Protein AF-A0A3Q0R8D0-F1 (afdb_monomer_lite)

Secondary structure (DSSP, 8-state):
----PPPPPPPPP-PPPGGGG-HHHHHHHHHHHHHHSGGG---HHHHHHHTT-SSTHHHHHHHHHHHHHHHTT-----

Sequence (78 aa):
ASLWLPEPPPPKPQTPSRHEKSLGLLTTKFVTLLQEAKDGVLDLKAAADTLAVRQKRRIYDITNVLEGVWVQGATPGR

Organism: Amphilophus citrinellus (NCBI:txid61819)

Radius of gyration: 21.7 Å; chains: 1; bounding box: 74×21×51 Å

Foldseek 3Di:
DDPDDDDDDPDDPPDPPVVLVDLVVLLVQLVVQLVVDPPSDDDLVVSCVVSVPPDPVSSVVSVCVVVVVVVVPDPPDD

pLDDT: mean 72.09, std 11.38, range [45.16, 87.75]

Structure (mmCIF, N/CA/C/O backbone):
data_AF-A0A3Q0R8D0-F1
#
_entry.id   AF-A0A3Q0R8D0-F1
#
loop_
_atom_site.group_PDB
_atom_site.id
_atom_site.type_symbol
_atom_site.label_atom_id
_atom_site.label_alt_id
_atom_site.label_comp_id
_atom_site.label_asym_id
_atom_site.label_entity_id
_atom_site.label_seq_id
_atom_site.pdbx_PDB_ins_code
_atom_site.Cartn_x
_atom_site.Cartn_y
_atom_site.Cartn_z
_atom_site.occupancy
_atom_site.B_iso_or_equiv
_atom_site.auth_seq_id
_atom_site.auth_comp_id
_atom_site.auth_asym_id
_atom_site.auth_atom_id
_atom_site.pdbx_PDB_model_num
ATOM 1 N N . ALA A 1 1 ? 58.143 8.987 -19.775 1.00 49.53 1 ALA A N 1
ATOM 2 C CA . ALA A 1 1 ? 57.610 8.564 -18.465 1.00 49.53 1 ALA A CA 1
ATOM 3 C C . ALA A 1 1 ? 56.084 8.628 -18.505 1.00 49.53 1 ALA A C 1
ATOM 5 O O . ALA A 1 1 ? 55.505 9.675 -18.261 1.00 49.53 1 ALA A O 1
ATOM 6 N N . SER A 1 2 ? 55.427 7.548 -18.919 1.00 56.31 2 SER A N 1
ATOM 7 C CA . SER A 1 2 ? 53.963 7.391 -18.833 1.00 56.31 2 SER A CA 1
ATOM 8 C C . SER A 1 2 ? 53.655 5.899 -18.779 1.00 56.31 2 SER A C 1
ATOM 10 O O . SER A 1 2 ? 52.935 5.356 -19.607 1.00 56.31 2 SER A O 1
ATOM 12 N N . LEU A 1 3 ? 54.319 5.213 -17.845 1.00 66.38 3 LEU A N 1
ATOM 13 C CA . LEU A 1 3 ? 53.998 3.832 -17.528 1.00 66.38 3 LEU A CA 1
ATOM 14 C C . LEU A 1 3 ? 52.862 3.837 -16.499 1.00 66.38 3 LEU A C 1
ATOM 16 O O . LEU A 1 3 ? 53.047 4.309 -15.383 1.00 66.38 3 LEU A O 1
ATOM 20 N N . TRP A 1 4 ? 51.736 3.250 -16.902 1.00 70.00 4 TRP A N 1
ATOM 21 C CA . TRP A 1 4 ? 50.806 2.526 -16.034 1.00 70.00 4 TRP A CA 1
ATOM 22 C C . TRP A 1 4 ? 50.017 3.338 -14.990 1.00 70.00 4 TRP A C 1
ATOM 24 O O . TRP A 1 4 ? 50.208 3.177 -13.786 1.00 70.00 4 TRP A O 1
ATOM 34 N N . LEU A 1 5 ? 49.041 4.139 -15.436 1.00 76.56 5 LEU A N 1
ATOM 35 C CA . LEU A 1 5 ? 47.883 4.424 -14.579 1.00 76.56 5 LEU A CA 1
ATOM 36 C C . LEU A 1 5 ? 46.875 3.267 -14.713 1.00 76.56 5 LEU A C 1
ATOM 38 O O . LEU A 1 5 ? 46.536 2.915 -15.843 1.00 76.56 5 LEU A O 1
ATOM 42 N N . PRO A 1 6 ? 46.391 2.664 -13.611 1.00 76.69 6 PRO A N 1
ATOM 43 C CA . PRO A 1 6 ? 45.308 1.691 -13.686 1.00 76.69 6 PRO A CA 1
ATOM 44 C C . PRO A 1 6 ? 44.022 2.387 -14.152 1.00 76.69 6 PRO A C 1
ATOM 46 O O . PRO A 1 6 ? 43.668 3.450 -13.640 1.00 76.69 6 PRO A O 1
ATOM 49 N N . GLU A 1 7 ? 43.333 1.788 -15.124 1.00 76.94 7 GLU A N 1
ATOM 50 C CA . GLU A 1 7 ? 42.038 2.284 -15.596 1.00 76.94 7 GLU A CA 1
ATOM 51 C C . GLU A 1 7 ? 41.020 2.328 -14.441 1.00 76.94 7 GLU A C 1
ATOM 53 O O . GLU A 1 7 ? 41.018 1.433 -13.584 1.00 76.94 7 GLU A O 1
ATOM 58 N N . PRO A 1 8 ? 40.157 3.361 -14.379 1.00 79.56 8 PRO A N 1
ATOM 59 C CA . PRO A 1 8 ? 39.159 3.464 -13.327 1.00 79.56 8 PRO A CA 1
ATOM 60 C C . PRO A 1 8 ? 38.189 2.274 -13.390 1.00 79.56 8 PRO A C 1
ATOM 62 O O . PRO A 1 8 ? 37.844 1.806 -14.478 1.00 79.56 8 PRO A O 1
ATOM 65 N N . PRO A 1 9 ? 37.722 1.774 -12.233 1.00 79.69 9 PRO A N 1
ATOM 66 C CA . PRO A 1 9 ? 36.815 0.639 -12.201 1.00 79.69 9 PRO A CA 1
ATOM 67 C C . PRO A 1 9 ? 35.516 0.966 -12.956 1.00 79.69 9 PRO A C 1
ATOM 69 O O . PRO A 1 9 ? 35.030 2.100 -12.875 1.00 79.69 9 PRO A O 1
ATOM 72 N N . PRO A 1 10 ? 34.919 -0.018 -13.654 1.00 80.75 10 PRO A N 1
ATOM 73 C CA . PRO A 1 10 ? 33.680 0.194 -14.386 1.00 80.75 10 PRO A CA 1
ATOM 74 C C . PRO A 1 10 ? 32.561 0.664 -13.442 1.00 80.75 10 PRO A C 1
ATOM 76 O O . PRO A 1 10 ? 32.528 0.263 -12.269 1.00 80.75 10 PRO A O 1
ATOM 79 N N . PRO A 1 11 ? 31.623 1.499 -13.928 1.00 73.19 11 PRO A N 1
ATOM 80 C CA . PRO A 1 11 ? 30.488 1.934 -13.130 1.00 73.19 11 PRO A CA 1
ATOM 81 C C . PRO A 1 11 ? 29.708 0.705 -12.660 1.00 73.19 11 PRO A C 1
ATOM 83 O O . PRO A 1 11 ? 29.297 -0.148 -13.447 1.00 73.19 11 PRO A O 1
ATOM 86 N N . LYS A 1 12 ? 29.543 0.604 -11.342 1.00 72.44 12 LYS A N 1
ATOM 87 C CA . LYS A 1 12 ? 28.844 -0.508 -10.696 1.00 72.44 12 LYS A CA 1
ATOM 88 C C . LYS A 1 12 ? 27.409 -0.528 -11.233 1.00 72.44 12 LYS A C 1
ATOM 90 O O . LYS A 1 12 ? 26.796 0.544 -11.270 1.00 72.44 12 LYS A O 1
ATOM 95 N N . PRO A 1 13 ? 26.851 -1.687 -11.626 1.00 65.06 13 PRO A N 1
ATOM 96 C CA . PRO A 1 13 ? 25.455 -1.750 -12.023 1.00 65.06 13 PRO A CA 1
ATOM 97 C C . PRO A 1 13 ? 24.620 -1.193 -10.872 1.00 65.06 13 PRO A C 1
ATOM 99 O O . PRO A 1 13 ? 24.717 -1.667 -9.739 1.00 65.06 13 PRO A O 1
ATOM 102 N N . GLN A 1 14 ? 23.853 -0.141 -11.158 1.00 60.53 14 GLN A N 1
ATOM 103 C CA . GLN A 1 14 ? 22.891 0.420 -10.222 1.00 60.53 14 GLN A CA 1
ATOM 104 C C . GLN A 1 14 ? 21.835 -0.656 -9.994 1.00 60.53 14 GLN A C 1
ATOM 106 O O . GLN A 1 14 ? 20.874 -0.786 -10.749 1.00 60.53 14 GLN A O 1
ATOM 111 N N . THR A 1 15 ? 22.056 -1.508 -8.996 1.00 61.28 15 THR A N 1
ATOM 112 C CA . THR A 1 15 ? 21.033 -2.436 -8.534 1.00 61.28 15 THR A CA 1
ATOM 113 C C . THR A 1 15 ? 19.823 -1.589 -8.158 1.00 61.28 15 THR A C 1
ATOM 115 O O . THR A 1 15 ? 20.026 -0.632 -7.400 1.00 61.28 15 THR A O 1
ATOM 118 N N . PRO A 1 16 ? 18.608 -1.895 -8.655 1.00 57.41 16 PRO A N 1
ATOM 119 C CA . PRO A 1 16 ? 17.414 -1.142 -8.290 1.00 57.41 16 PRO A CA 1
ATOM 120 C C . PRO A 1 16 ? 17.384 -1.042 -6.772 1.00 57.41 16 PRO A C 1
ATOM 122 O O . PRO A 1 16 ? 17.510 -2.058 -6.073 1.00 57.41 16 PRO A O 1
ATOM 125 N N . SER A 1 17 ? 17.381 0.199 -6.289 1.00 60.56 17 SER A N 1
ATOM 126 C CA . SER A 1 17 ? 17.666 0.507 -4.897 1.00 60.56 17 SER A CA 1
ATOM 127 C C . SER A 1 17 ? 16.728 -0.311 -4.023 1.00 60.56 17 SER A C 1
ATOM 129 O O . SER A 1 17 ? 15.518 -0.335 -4.243 1.00 60.56 17 SER A O 1
ATOM 131 N N . ARG A 1 18 ? 17.272 -0.992 -3.010 1.00 60.06 18 ARG A N 1
ATOM 132 C CA . ARG A 1 18 ? 16.499 -1.793 -2.044 1.00 60.06 18 ARG A CA 1
ATOM 133 C C . ARG A 1 18 ? 15.286 -1.026 -1.485 1.00 60.06 18 ARG A C 1
ATOM 135 O O . ARG A 1 18 ? 14.295 -1.651 -1.115 1.00 60.06 18 ARG A O 1
ATOM 142 N N . HIS A 1 19 ? 15.353 0.307 -1.470 1.00 60.94 19 HIS A N 1
ATOM 143 C CA . HIS A 1 19 ? 14.255 1.208 -1.120 1.00 60.94 19 HIS A CA 1
ATOM 144 C C . HIS A 1 19 ? 13.001 1.048 -1.988 1.00 60.94 19 HIS A C 1
ATOM 146 O O . HIS A 1 19 ? 11.899 1.053 -1.440 1.00 60.94 19 HIS A O 1
ATOM 152 N N . GLU A 1 20 ? 13.138 0.838 -3.298 1.00 63.88 20 GLU A N 1
ATOM 153 C CA . GLU A 1 20 ? 12.004 0.718 -4.231 1.00 63.88 20 GLU A CA 1
ATOM 154 C C . GLU A 1 20 ? 11.161 -0.539 -3.973 1.00 63.88 20 GLU A C 1
ATOM 156 O O . GLU A 1 20 ? 9.992 -0.602 -4.345 1.00 63.88 20 GLU A O 1
ATOM 161 N N . LYS A 1 21 ? 11.747 -1.536 -3.296 1.00 66.69 21 LYS A N 1
ATOM 162 C CA . LYS A 1 21 ? 11.092 -2.791 -2.890 1.00 66.69 21 LYS A CA 1
ATOM 163 C C . LYS A 1 21 ? 10.869 -2.877 -1.379 1.00 66.69 21 LYS A C 1
ATOM 165 O O . LYS A 1 21 ? 10.572 -3.955 -0.863 1.00 66.69 21 LYS A O 1
ATOM 170 N N . SER A 1 22 ? 11.078 -1.779 -0.655 1.00 79.94 22 SER A N 1
ATOM 171 C CA . SER A 1 22 ? 10.935 -1.771 0.798 1.00 79.94 22 SER A CA 1
ATOM 172 C C . SER A 1 22 ? 9.476 -1.966 1.207 1.00 79.94 22 SER A C 1
ATOM 174 O O . SER A 1 22 ? 8.558 -1.469 0.556 1.00 79.94 22 SER A O 1
ATOM 176 N 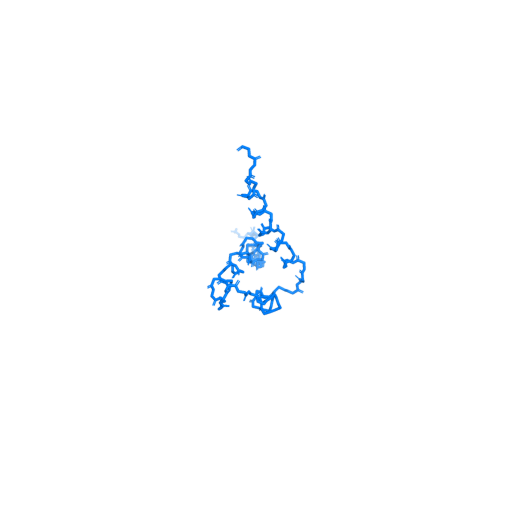N . LEU A 1 23 ? 9.269 -2.677 2.319 1.00 78.12 23 LEU A N 1
ATOM 177 C CA . LEU A 1 23 ? 7.938 -2.865 2.895 1.00 78.12 23 LEU A CA 1
ATOM 178 C C . LEU A 1 23 ? 7.280 -1.526 3.226 1.00 78.12 23 LEU A C 1
ATOM 180 O O . LEU A 1 23 ? 6.120 -1.353 2.900 1.00 78.12 23 LEU A O 1
ATOM 184 N N . GLY A 1 24 ? 8.030 -0.561 3.770 1.00 8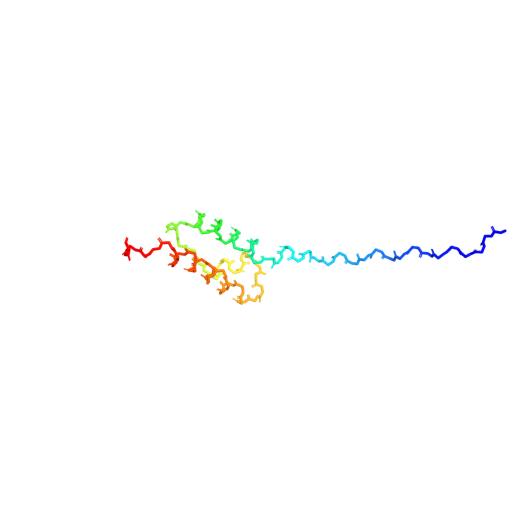1.06 24 GLY A N 1
ATOM 185 C CA . GLY A 1 24 ? 7.500 0.770 4.080 1.00 81.06 24 GLY A CA 1
ATOM 186 C C . GLY A 1 24 ? 6.899 1.472 2.862 1.00 81.06 24 GLY A C 1
ATOM 187 O O . GLY A 1 24 ? 5.773 1.947 2.934 1.00 81.06 24 GLY A O 1
ATOM 188 N N . LEU A 1 25 ? 7.593 1.461 1.716 1.00 83.19 25 LEU A N 1
ATOM 189 C CA . LEU A 1 25 ? 7.073 2.063 0.485 1.00 83.19 25 LEU A CA 1
ATOM 190 C C . LEU A 1 25 ? 5.823 1.336 -0.034 1.00 83.19 25 LEU A C 1
ATOM 192 O O . LEU A 1 25 ? 4.881 1.981 -0.495 1.00 83.19 25 LEU A O 1
ATOM 196 N N . LEU A 1 26 ? 5.811 0.001 0.040 1.00 83.94 26 LEU A N 1
ATOM 197 C CA . LEU A 1 26 ? 4.650 -0.803 -0.346 1.00 83.94 26 LEU A CA 1
ATOM 198 C C . LEU A 1 26 ? 3.454 -0.532 0.576 1.00 83.94 26 LEU A C 1
ATOM 200 O O . LEU A 1 26 ? 2.345 -0.366 0.076 1.00 83.94 26 LEU A O 1
ATOM 204 N N . THR A 1 27 ? 3.679 -0.417 1.886 1.00 84.19 27 THR A N 1
ATOM 205 C CA . THR A 1 27 ? 2.651 -0.064 2.871 1.00 84.19 27 THR A CA 1
ATOM 206 C C . THR A 1 27 ? 2.095 1.333 2.613 1.00 84.19 27 THR A C 1
ATOM 208 O O . THR A 1 27 ? 0.880 1.491 2.596 1.00 84.19 27 THR A O 1
ATOM 211 N N . THR A 1 28 ? 2.939 2.336 2.340 1.00 85.00 28 THR A N 1
ATOM 212 C CA . THR A 1 28 ? 2.470 3.695 2.019 1.00 85.00 28 THR A CA 1
ATOM 213 C C . THR A 1 28 ? 1.563 3.693 0.794 1.00 85.00 28 THR A C 1
ATOM 215 O O . THR A 1 28 ? 0.456 4.219 0.853 1.00 85.00 28 THR A O 1
ATOM 218 N N . LYS A 1 29 ? 1.988 3.044 -0.297 1.00 85.50 29 LYS A N 1
ATOM 219 C CA . LYS A 1 29 ? 1.167 2.931 -1.509 1.00 85.50 29 LYS A CA 1
ATOM 220 C C . LYS A 1 29 ? -0.131 2.153 -1.259 1.00 85.50 29 LYS A C 1
ATOM 222 O O . LYS A 1 29 ? -1.168 2.528 -1.788 1.00 85.50 29 LYS A O 1
ATOM 227 N N . PHE A 1 30 ? -0.089 1.097 -0.445 1.00 84.62 30 PHE A N 1
ATOM 228 C CA . PHE A 1 30 ? -1.277 0.324 -0.069 1.00 84.62 30 PHE A CA 1
ATOM 229 C C . PHE A 1 30 ? -2.293 1.177 0.706 1.00 84.62 30 PHE A C 1
ATOM 231 O O . PHE A 1 30 ? -3.483 1.123 0.416 1.00 84.62 30 PHE A O 1
ATOM 238 N N . VAL A 1 31 ? -1.830 2.000 1.652 1.00 84.81 31 VAL A N 1
ATOM 239 C CA . VAL A 1 31 ? -2.691 2.926 2.406 1.00 84.81 31 VAL A CA 1
ATOM 240 C C . VAL A 1 31 ? -3.299 3.988 1.491 1.00 84.81 31 VAL A C 1
ATOM 242 O O . VAL A 1 31 ? -4.482 4.280 1.627 1.00 84.81 31 VAL A O 1
ATOM 245 N N . THR A 1 32 ? -2.542 4.523 0.530 1.00 87.75 32 THR A N 1
ATOM 246 C CA . THR A 1 32 ? -3.089 5.450 -0.475 1.00 87.75 32 THR A CA 1
ATOM 247 C C . THR A 1 32 ? -4.210 4.798 -1.285 1.00 87.75 32 THR A C 1
ATOM 249 O O . THR A 1 32 ? -5.287 5.374 -1.394 1.00 87.75 32 THR A O 1
ATOM 252 N N . LEU A 1 33 ? -4.015 3.562 -1.760 1.00 86.75 33 LEU A N 1
ATOM 253 C CA . LEU A 1 33 ? -5.065 2.826 -2.474 1.00 86.75 33 LEU A CA 1
ATOM 254 C C . LEU A 1 33 ? -6.303 2.585 -1.600 1.00 86.75 33 LEU A C 1
ATOM 256 O O . LEU A 1 33 ? -7.423 2.664 -2.092 1.00 86.75 33 LEU A O 1
ATOM 260 N N . LEU A 1 34 ? -6.116 2.312 -0.305 1.00 84.88 34 LEU A N 1
ATOM 261 C CA . LEU A 1 34 ? -7.220 2.141 0.642 1.00 84.88 34 LEU A CA 1
ATOM 262 C C . LEU A 1 34 ? -7.999 3.446 0.864 1.00 84.88 34 LEU A C 1
ATOM 264 O O . LEU A 1 34 ? -9.218 3.408 0.984 1.00 84.88 34 LEU A O 1
ATOM 268 N N . GLN A 1 35 ? -7.310 4.588 0.907 1.00 85.25 35 GLN A N 1
ATOM 269 C CA . GLN A 1 35 ? -7.937 5.909 1.034 1.00 85.25 35 GLN A CA 1
ATOM 270 C C . GLN A 1 35 ? -8.709 6.311 -0.228 1.00 85.25 35 GLN A C 1
ATOM 272 O O . GLN A 1 35 ? -9.735 6.979 -0.133 1.00 85.25 35 GLN A O 1
ATOM 277 N N . GLU A 1 36 ? -8.223 5.909 -1.402 1.00 85.94 36 GLU A N 1
ATOM 278 C CA . GLU A 1 36 ? -8.881 6.148 -2.691 1.00 85.94 36 GLU A CA 1
ATOM 279 C C . GLU A 1 36 ? -10.032 5.164 -2.962 1.00 85.94 36 GLU A C 1
ATOM 281 O O . GLU A 1 36 ? -10.906 5.438 -3.790 1.00 85.94 36 GLU A O 1
ATOM 286 N N . ALA A 1 37 ? -10.056 4.022 -2.269 1.00 85.44 37 ALA A N 1
ATOM 287 C CA . ALA A 1 37 ? -11.092 3.016 -2.426 1.00 85.44 37 ALA A CA 1
ATOM 288 C C . ALA A 1 37 ? -12.445 3.525 -1.912 1.00 85.44 37 ALA A C 1
ATOM 290 O O . ALA A 1 37 ? -12.599 3.966 -0.769 1.00 85.44 37 ALA A O 1
ATOM 291 N N . LYS A 1 38 ? -13.463 3.415 -2.769 1.00 76.62 38 LYS A N 1
ATOM 292 C CA . LYS A 1 38 ? -14.845 3.737 -2.412 1.00 76.62 38 LYS A CA 1
ATOM 293 C C . LYS A 1 38 ? -15.296 2.813 -1.276 1.00 76.62 38 LYS A C 1
ATOM 295 O O . LYS A 1 38 ? -15.038 1.615 -1.317 1.00 76.62 38 LYS A O 1
ATOM 300 N N . ASP A 1 39 ? -15.917 3.397 -0.255 1.00 79.50 39 ASP A N 1
ATOM 301 C CA . ASP A 1 39 ? -16.392 2.711 0.957 1.00 79.50 39 ASP A CA 1
ATOM 302 C C . ASP A 1 39 ? -15.285 2.171 1.886 1.00 79.50 39 ASP A C 1
ATOM 304 O O . ASP A 1 39 ? -15.573 1.447 2.838 1.00 79.50 39 ASP A O 1
ATOM 308 N N . GLY A 1 40 ? -14.017 2.542 1.653 1.00 76.25 40 GLY A N 1
ATOM 309 C CA . GLY A 1 40 ? -12.892 2.126 2.500 1.00 76.25 40 GLY A CA 1
ATOM 310 C C . GLY A 1 40 ? -12.576 0.630 2.416 1.00 76.25 40 GLY A C 1
ATOM 311 O O . GLY A 1 40 ? -11.918 0.087 3.303 1.00 76.25 40 GLY A O 1
ATOM 312 N N . VAL A 1 41 ? -13.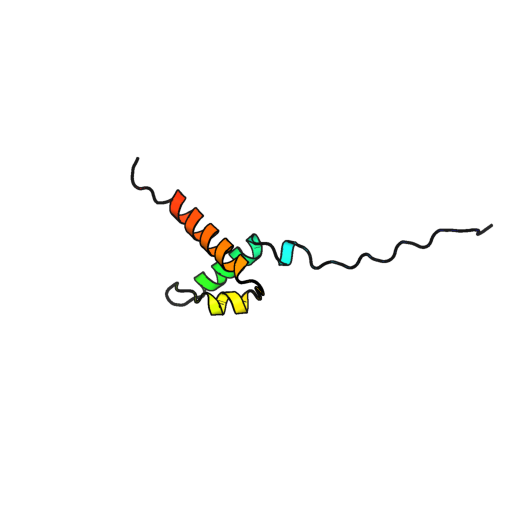044 -0.045 1.362 1.00 81.19 41 VAL A N 1
ATOM 313 C CA . VAL A 1 41 ? -12.796 -1.468 1.112 1.00 81.19 41 VAL A CA 1
ATOM 314 C C . VAL A 1 41 ? -11.828 -1.607 -0.057 1.00 81.19 41 VAL A C 1
ATOM 316 O O . VAL A 1 41 ? -12.168 -1.306 -1.198 1.00 81.19 41 VAL A O 1
ATOM 319 N N . LEU A 1 42 ? -10.618 -2.093 0.218 1.00 83.50 42 LEU A N 1
ATOM 320 C CA . LEU A 1 42 ? -9.598 -2.324 -0.802 1.00 83.50 42 LEU A CA 1
ATOM 321 C C . LEU A 1 42 ? -9.537 -3.803 -1.202 1.00 83.50 42 LEU A C 1
ATOM 323 O O . LEU A 1 42 ? -9.315 -4.676 -0.362 1.00 83.50 42 LEU A O 1
ATOM 327 N N . ASP A 1 43 ? -9.665 -4.082 -2.500 1.00 83.44 43 ASP A N 1
ATOM 328 C CA . ASP A 1 43 ? -9.453 -5.423 -3.044 1.00 83.44 43 ASP A CA 1
ATOM 329 C C . ASP A 1 43 ? -7.955 -5.778 -3.033 1.00 83.44 43 ASP A C 1
ATOM 331 O O . ASP A 1 43 ? -7.121 -5.134 -3.678 1.00 83.44 43 ASP A O 1
ATOM 335 N N . LEU A 1 44 ? -7.606 -6.834 -2.294 1.00 80.69 44 LEU A N 1
ATOM 336 C CA . LEU A 1 44 ? -6.219 -7.272 -2.111 1.00 80.69 44 LEU A CA 1
ATOM 337 C C . LEU A 1 44 ? -5.559 -7.751 -3.406 1.00 80.69 44 LEU A C 1
ATOM 339 O O . LEU A 1 44 ? -4.339 -7.650 -3.546 1.00 80.69 44 LEU A O 1
ATOM 343 N N . LYS A 1 45 ? -6.337 -8.290 -4.347 1.00 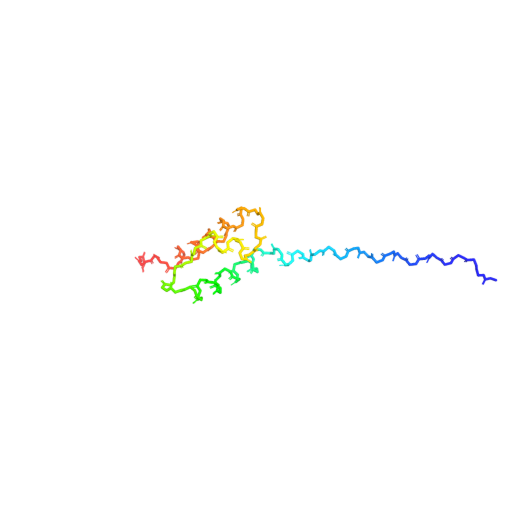78.06 45 LYS A N 1
ATOM 344 C CA . LYS A 1 45 ? -5.834 -8.761 -5.637 1.00 78.06 45 LYS A CA 1
ATOM 345 C C . LYS A 1 45 ? -5.502 -7.567 -6.531 1.00 78.06 45 LYS A C 1
ATOM 347 O O . LYS A 1 45 ? -4.390 -7.504 -7.047 1.00 78.06 45 LYS A O 1
ATOM 352 N N . ALA A 1 46 ? -6.397 -6.583 -6.610 1.00 81.00 46 ALA A N 1
ATOM 353 C CA . ALA A 1 46 ? -6.165 -5.336 -7.337 1.00 81.00 46 ALA A CA 1
ATOM 354 C C . ALA A 1 46 ? -4.982 -4.541 -6.753 1.00 81.00 46 ALA A C 1
ATOM 356 O O . ALA A 1 46 ? -4.137 -4.032 -7.496 1.00 81.00 46 ALA A O 1
ATOM 357 N N . ALA A 1 47 ? -4.864 -4.489 -5.422 1.00 82.12 47 ALA A N 1
ATOM 358 C CA . ALA A 1 47 ? -3.725 -3.869 -4.750 1.00 82.12 47 ALA A CA 1
ATOM 359 C C . ALA A 1 47 ? -2.408 -4.607 -5.046 1.00 82.12 47 ALA A C 1
ATOM 361 O O . ALA A 1 47 ? -1.392 -3.964 -5.302 1.00 82.12 47 ALA A O 1
ATOM 362 N N . ALA A 1 48 ? -2.409 -5.945 -5.060 1.00 80.38 48 ALA A N 1
ATOM 363 C CA . ALA A 1 48 ? -1.225 -6.739 -5.396 1.00 80.38 48 ALA A CA 1
ATOM 364 C C . ALA A 1 48 ? -0.746 -6.508 -6.837 1.00 80.38 48 ALA A C 1
ATOM 366 O O . ALA A 1 48 ? 0.464 -6.374 -7.058 1.00 80.38 48 ALA A O 1
ATOM 367 N N . ASP A 1 49 ? -1.683 -6.412 -7.783 1.00 81.56 49 ASP A N 1
ATOM 368 C CA . ASP A 1 49 ? -1.395 -6.108 -9.186 1.00 81.56 49 ASP A CA 1
ATOM 369 C C . ASP A 1 49 ? -0.831 -4.683 -9.332 1.00 81.56 49 ASP A C 1
ATOM 371 O O . ASP A 1 49 ? 0.206 -4.484 -9.969 1.00 81.56 49 ASP A O 1
ATOM 375 N N . THR A 1 50 ? -1.436 -3.704 -8.651 1.00 80.44 50 THR A N 1
ATOM 376 C CA . THR A 1 50 ? -1.014 -2.288 -8.682 1.00 80.44 50 THR A CA 1
ATOM 377 C C . THR A 1 50 ? 0.359 -2.071 -8.047 1.00 80.44 50 THR A C 1
ATOM 379 O O . THR A 1 50 ? 1.186 -1.307 -8.546 1.00 80.44 50 THR A O 1
ATOM 382 N N . LEU A 1 51 ? 0.644 -2.773 -6.952 1.00 77.00 51 LEU A N 1
ATOM 383 C CA . LEU A 1 51 ? 1.925 -2.701 -6.252 1.00 77.00 51 LEU A CA 1
ATOM 384 C C . LEU A 1 51 ? 3.028 -3.528 -6.941 1.00 77.00 51 LEU A C 1
ATOM 386 O O . LEU A 1 51 ? 4.154 -3.571 -6.438 1.00 77.00 51 LEU A O 1
ATOM 390 N N . ALA A 1 52 ? 2.725 -4.177 -8.076 1.00 69.19 52 ALA A N 1
ATOM 391 C CA . ALA A 1 52 ? 3.628 -5.038 -8.844 1.00 69.19 52 ALA A CA 1
ATOM 392 C C . ALA A 1 52 ? 4.356 -6.076 -7.969 1.00 69.19 52 ALA A C 1
ATOM 394 O O . ALA A 1 52 ? 5.504 -6.470 -8.227 1.00 69.19 52 ALA A O 1
ATOM 395 N N . VAL A 1 53 ? 3.694 -6.525 -6.900 1.00 66.69 53 VAL A N 1
ATOM 396 C CA . VAL A 1 53 ? 4.296 -7.436 -5.936 1.00 66.69 53 VAL A CA 1
ATOM 397 C C . VAL A 1 53 ? 4.237 -8.836 -6.525 1.00 66.69 53 VAL A C 1
ATOM 399 O O . VAL A 1 53 ? 3.274 -9.573 -6.347 1.00 66.69 53 VAL A O 1
ATOM 402 N N . ARG A 1 54 ? 5.313 -9.253 -7.195 1.00 61.88 54 ARG A N 1
ATOM 403 C CA . ARG A 1 54 ? 5.415 -10.605 -7.779 1.00 61.88 54 ARG A CA 1
ATOM 404 C C . ARG A 1 54 ? 5.299 -11.746 -6.758 1.00 61.88 54 ARG A C 1
ATOM 406 O O . ARG A 1 54 ? 5.180 -12.903 -7.141 1.00 61.88 54 ARG A O 1
ATOM 413 N N . GLN A 1 55 ? 5.363 -11.445 -5.463 1.00 61.75 55 GLN A N 1
ATOM 414 C CA . GLN A 1 55 ? 5.303 -12.414 -4.375 1.00 61.75 55 GLN A CA 1
ATOM 415 C C . GLN A 1 55 ? 4.182 -12.053 -3.404 1.00 61.75 55 GLN A C 1
ATOM 417 O O . GLN A 1 55 ? 4.299 -11.083 -2.655 1.00 61.75 55 GLN A O 1
ATOM 422 N N . LYS A 1 56 ? 3.161 -12.919 -3.316 1.00 67.56 56 LYS A N 1
ATOM 423 C CA . LYS A 1 56 ? 2.070 -12.841 -2.319 1.00 67.56 56 LYS A CA 1
ATOM 424 C C . LYS A 1 56 ? 2.567 -12.600 -0.885 1.00 67.56 56 LYS A C 1
ATOM 426 O O . LYS A 1 56 ? 1.836 -12.069 -0.061 1.00 67.56 56 LYS A O 1
ATOM 431 N N . ARG A 1 57 ? 3.831 -12.937 -0.595 1.00 74.25 57 ARG A N 1
ATOM 432 C CA . ARG A 1 57 ? 4.477 -12.761 0.707 1.00 74.25 57 ARG A CA 1
ATOM 433 C C . ARG A 1 57 ? 4.404 -11.334 1.265 1.00 74.25 57 ARG A C 1
ATOM 435 O O . ARG A 1 57 ? 4.221 -11.211 2.467 1.00 74.25 57 ARG A O 1
ATOM 442 N N . ARG A 1 58 ? 4.511 -10.280 0.443 1.00 72.31 58 ARG A N 1
ATOM 443 C CA . ARG A 1 58 ? 4.504 -8.897 0.969 1.00 72.31 58 ARG A CA 1
ATOM 444 C C . ARG A 1 58 ? 3.111 -8.400 1.340 1.00 72.31 58 ARG A C 1
ATOM 446 O O . ARG A 1 58 ? 3.015 -7.570 2.229 1.00 72.31 58 ARG A O 1
ATOM 453 N N . ILE A 1 59 ? 2.056 -8.924 0.713 1.00 7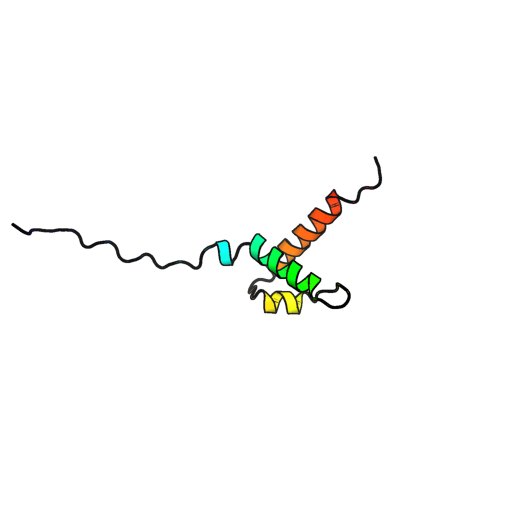6.25 59 ILE A N 1
ATOM 454 C CA . ILE A 1 59 ? 0.675 -8.572 1.073 1.00 76.25 59 ILE A CA 1
ATOM 455 C C . ILE A 1 59 ? 0.408 -8.982 2.522 1.00 76.25 59 ILE A C 1
ATOM 457 O O . ILE A 1 59 ? -0.071 -8.165 3.294 1.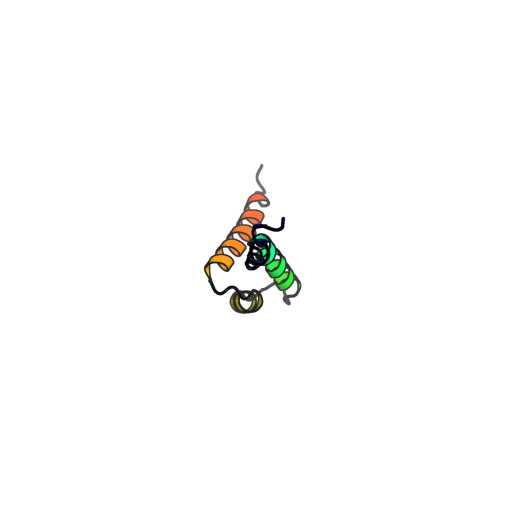00 76.25 59 ILE A O 1
ATOM 461 N N . TYR A 1 60 ? 0.823 -10.194 2.912 1.00 81.06 60 TYR A N 1
ATOM 462 C CA . TYR A 1 60 ? 0.691 -10.664 4.294 1.00 81.06 60 TYR A CA 1
ATOM 463 C C . TYR A 1 60 ? 1.485 -9.818 5.287 1.00 81.06 60 TYR A C 1
ATOM 465 O O . TYR A 1 60 ? 1.009 -9.545 6.377 1.00 81.06 60 TYR A O 1
ATOM 473 N N . ASP A 1 61 ? 2.694 -9.384 4.927 1.00 79.62 61 ASP A N 1
ATOM 474 C CA . ASP A 1 61 ? 3.461 -8.504 5.809 1.00 79.62 61 ASP A CA 1
ATOM 475 C C . ASP A 1 61 ? 2.751 -7.150 5.988 1.00 79.62 61 ASP A C 1
ATOM 477 O O . ASP A 1 61 ? 2.724 -6.625 7.095 1.00 79.62 61 ASP A O 1
ATOM 481 N N . ILE A 1 62 ? 2.138 -6.603 4.931 1.00 77.69 62 ILE A N 1
ATOM 482 C CA . ILE A 1 62 ? 1.380 -5.343 4.995 1.00 77.69 62 ILE A CA 1
ATOM 483 C C . ILE A 1 62 ? 0.119 -5.509 5.847 1.00 77.69 62 ILE A C 1
ATOM 485 O O . ILE A 1 62 ? -0.111 -4.687 6.731 1.00 77.69 62 ILE A O 1
ATOM 489 N N . THR A 1 63 ? -0.666 -6.572 5.643 1.00 78.69 63 THR A N 1
ATOM 490 C CA . THR A 1 63 ? -1.858 -6.836 6.466 1.00 78.69 63 THR A CA 1
ATOM 491 C C . THR A 1 63 ? -1.478 -7.084 7.922 1.00 78.69 63 THR A C 1
ATOM 493 O O . THR A 1 63 ? -2.100 -6.510 8.802 1.00 78.69 63 THR A O 1
ATOM 496 N N . ASN A 1 64 ? -0.395 -7.819 8.192 1.00 76.31 64 ASN A N 1
ATOM 497 C CA . ASN A 1 64 ? 0.080 -8.062 9.558 1.00 76.31 64 ASN A CA 1
ATOM 498 C C . ASN A 1 64 ? 0.593 -6.783 10.240 1.00 76.31 64 ASN A C 1
ATOM 500 O O . ASN A 1 64 ? 0.423 -6.617 11.446 1.00 76.31 64 ASN A O 1
ATOM 504 N N . VAL A 1 65 ? 1.224 -5.870 9.492 1.00 73.19 65 VAL A N 1
ATOM 505 C CA . VAL A 1 65 ? 1.624 -4.554 10.015 1.00 73.19 65 VAL A CA 1
ATOM 506 C C . VAL A 1 65 ? 0.389 -3.704 10.315 1.00 73.19 65 VAL A C 1
ATOM 508 O O . VAL A 1 65 ? 0.330 -3.090 11.376 1.00 73.19 65 VAL A O 1
ATOM 511 N N . LEU A 1 66 ? -0.607 -3.689 9.426 1.00 69.38 66 LEU A N 1
ATOM 512 C CA . LEU A 1 66 ? -1.845 -2.935 9.635 1.00 69.38 66 LEU A CA 1
ATOM 513 C C . LEU A 1 66 ? -2.657 -3.493 10.814 1.00 69.38 66 LEU A C 1
ATOM 515 O O . LEU A 1 66 ? -3.008 -2.735 11.712 1.00 69.38 66 LEU A O 1
ATOM 519 N N . GLU A 1 67 ? -2.869 -4.804 10.886 1.00 69.44 67 GLU A N 1
ATOM 520 C CA . GLU A 1 67 ? -3.550 -5.459 12.012 1.00 69.44 67 GLU A CA 1
ATOM 521 C C . GLU A 1 67 ? -2.786 -5.268 13.333 1.00 69.44 67 GLU A C 1
ATOM 523 O O . GLU A 1 67 ? -3.388 -4.997 14.373 1.00 69.44 67 GLU A O 1
ATOM 528 N N . GLY A 1 68 ? -1.450 -5.327 13.299 1.00 58.94 68 GLY A N 1
ATOM 529 C CA . GLY A 1 68 ? -0.599 -5.125 14.473 1.00 58.94 68 GLY A CA 1
ATOM 530 C C . GLY A 1 68 ? -0.618 -3.696 15.031 1.00 58.94 68 GLY A C 1
ATOM 531 O O . GLY A 1 68 ? -0.532 -3.521 16.248 1.00 58.94 68 GLY A O 1
ATOM 532 N N . VAL A 1 69 ? -0.766 -2.674 14.178 1.00 58.12 69 VAL A N 1
ATOM 533 C CA . VAL A 1 69 ? -0.958 -1.276 14.619 1.00 58.12 69 VAL A CA 1
ATOM 534 C C . VAL A 1 69 ? -2.355 -1.080 15.220 1.00 58.12 69 VAL A C 1
ATOM 536 O O . VAL A 1 69 ? -2.500 -0.341 16.191 1.00 58.12 69 VAL A O 1
ATOM 539 N N . TRP A 1 70 ? -3.374 -1.771 14.702 1.00 50.91 70 TRP A N 1
ATOM 540 C CA . TRP A 1 70 ? -4.742 -1.690 15.229 1.00 50.91 70 TRP A CA 1
ATOM 541 C C . TRP A 1 70 ? -4.872 -2.367 16.600 1.00 50.91 70 TRP A C 1
ATOM 543 O O . TRP A 1 70 ? -5.547 -1.841 17.486 1.00 50.91 70 TRP A O 1
ATOM 553 N N . VAL A 1 71 ? -4.180 -3.490 16.824 1.00 52.41 71 VAL A N 1
ATOM 554 C CA . VAL A 1 71 ? -4.294 -4.246 18.084 1.00 52.41 71 VAL A CA 1
ATOM 555 C C . VAL A 1 71 ? -3.611 -3.564 19.278 1.00 52.41 71 VAL A C 1
ATOM 557 O O . VAL A 1 71 ? -4.012 -3.798 20.415 1.00 52.41 71 VAL A O 1
ATOM 560 N N . GLN A 1 72 ? -2.626 -2.684 19.058 1.00 53.28 72 GLN A N 1
ATOM 561 C CA . GLN A 1 72 ? -1.978 -1.934 20.149 1.00 53.28 72 GLN A CA 1
ATOM 562 C C . GLN A 1 72 ? -2.692 -0.621 20.525 1.00 53.28 72 GLN A C 1
ATOM 564 O O . GLN A 1 72 ? -2.280 0.033 21.479 1.00 53.28 72 GLN A O 1
ATOM 569 N N . GLY A 1 73 ? -3.767 -0.241 19.821 1.00 51.53 73 GLY A N 1
ATOM 570 C CA . GLY A 1 73 ? -4.551 0.971 20.108 1.00 51.53 73 GLY A CA 1
ATOM 571 C C . GLY A 1 73 ? -5.970 0.729 20.639 1.00 51.53 73 GLY A C 1
ATOM 572 O O . GLY A 1 73 ? -6.645 1.688 21.001 1.00 51.53 73 GLY A O 1
ATOM 573 N N . ALA A 1 74 ? -6.438 -0.522 20.690 1.00 49.31 74 ALA A N 1
ATOM 574 C CA . ALA A 1 74 ? -7.838 -0.857 20.965 1.00 49.31 74 ALA A CA 1
ATOM 575 C C . ALA A 1 74 ? -8.030 -1.839 22.134 1.00 49.31 74 ALA A C 1
ATOM 577 O O . ALA A 1 74 ? -8.887 -2.719 22.081 1.00 49.31 74 ALA A O 1
ATOM 578 N N . THR A 1 75 ? -7.279 -1.674 23.225 1.00 53.88 75 THR A N 1
ATOM 579 C CA . THR A 1 75 ? -7.706 -2.189 24.535 1.00 53.88 75 THR A CA 1
ATOM 580 C C . THR A 1 75 ? -8.446 -1.086 25.300 1.00 53.88 75 THR A C 1
ATOM 582 O O . THR A 1 75 ? -7.791 -0.302 25.992 1.00 53.88 75 THR A O 1
ATOM 585 N N . PRO A 1 76 ? -9.788 -0.985 25.228 1.00 52.47 76 PRO A N 1
ATOM 586 C CA . PRO A 1 76 ? -10.548 -0.254 26.230 1.00 52.47 76 PRO A CA 1
ATOM 587 C C . PRO A 1 76 ? -10.608 -1.146 27.473 1.00 52.47 76 PRO A C 1
ATOM 589 O O . PRO A 1 76 ? -11.432 -2.052 27.567 1.00 52.47 76 PRO A O 1
ATOM 592 N N . GLY A 1 77 ? -9.665 -0.965 28.394 1.00 59.34 77 GLY A N 1
ATOM 593 C CA . GLY A 1 77 ? -9.584 -1.839 29.561 1.00 59.34 77 GLY A CA 1
ATOM 594 C C . GLY A 1 77 ? -8.311 -1.696 30.378 1.00 59.34 77 GLY A C 1
ATOM 595 O O . GLY A 1 77 ? -7.657 -2.697 30.667 1.00 59.34 77 GLY A O 1
ATOM 596 N N . ARG A 1 78 ? -7.965 -0.468 30.757 1.00 45.16 78 ARG A N 1
ATOM 597 C CA . ARG A 1 78 ? -7.252 -0.216 32.008 1.00 45.16 78 ARG A CA 1
ATOM 598 C C . ARG A 1 78 ? -7.734 1.082 32.624 1.00 45.16 78 ARG A C 1
ATOM 600 O O . ARG A 1 78 ? -7.964 2.027 31.840 1.00 45.16 78 ARG A O 1
#

InterPro domains:
  IPR003316 E2F/DP family, winged-helix DNA-binding domain [PF02319] (20-69)
  IPR003316 E2F/DP family, winged-helix DNA-binding domain [SM01372] (18-72)
  IPR015633 E2F Family [PTHR12081] (11-69)
  IPR036388 Winged helix-like DNA-binding domain superfamily [G3DSA:1.10.10.10] (12-72)
  IPR036390 Winged helix DNA-binding domain superfamily [SSF46785] (17-69)